Protein AF-A0A2D7REJ3-F1 (afdb_monomer_lite)

Foldseek 3Di:
DDKDKAKEFAAPPDDLVVRQVLLVVVQVVCCVVPVAGDDRVVSHVVNCVVVVHDSVRRDDMHMDMDDDDPSRHVVHVVVVVVVVVVPLPQADDDPVRVVVLVPFDWDFDDAAAPQVRHGGDTFGAFPVGDTHHSVRVVRVCSRPQADPPPRHGGDD

pLDDT: mean 90.83, std 9.68, range [50.25, 98.62]

Sequence (156 aa):
MIRVRMKGRFPSDMQAGHMKACLRNIVHLFLGENHYLPSENAIQSEICRVLGVQRRDCVMIMYMFMWISVDEEIRTVMNRSMSENNNIKKKKLTKKQKDGFKSLKVKKCKGPCTICLGENFKGVKLPCGHEFHKSCIKKSFSYNKKCPNCRKEIKL

Radius of gyration: 22.98 Å; chains: 1; bounding box: 41×44×56 Å

Structure (mmCIF, N/CA/C/O backbone):
data_AF-A0A2D7REJ3-F1
#
_entry.id   AF-A0A2D7REJ3-F1
#
loop_
_atom_site.group_PDB
_atom_site.id
_atom_site.type_symbol
_atom_site.label_atom_id
_atom_site.label_alt_id
_atom_site.label_comp_id
_atom_site.label_asym_id
_atom_site.label_entity_id
_atom_site.label_seq_id
_atom_site.pdbx_PDB_ins_code
_atom_site.Cartn_x
_atom_site.Cartn_y
_atom_site.Cartn_z
_atom_site.occupancy
_atom_site.B_iso_or_equiv
_atom_site.auth_seq_id
_atom_site.auth_comp_id
_atom_site.auth_asym_id
_atom_site.auth_atom_id
_atom_site.pdbx_PDB_model_num
ATOM 1 N N . MET A 1 1 ? -8.954 22.281 0.748 1.00 91.00 1 MET A N 1
ATOM 2 C CA . MET A 1 1 ? -9.082 21.134 1.675 1.00 91.00 1 MET A CA 1
ATOM 3 C C . MET A 1 1 ? -9.639 19.947 0.901 1.00 91.00 1 MET A C 1
ATOM 5 O O . MET A 1 1 ? -10.552 20.145 0.112 1.00 91.00 1 MET A O 1
ATOM 9 N N . ILE A 1 2 ? -9.093 18.748 1.092 1.00 95.06 2 ILE A N 1
ATOM 10 C CA . ILE A 1 2 ? -9.492 17.491 0.442 1.00 95.06 2 ILE A CA 1
ATOM 11 C C . ILE A 1 2 ? -10.026 16.546 1.519 1.00 95.06 2 ILE A C 1
ATOM 13 O O . ILE A 1 2 ? -9.429 16.431 2.589 1.00 95.06 2 ILE A O 1
ATOM 17 N N . ARG A 1 3 ? -11.153 15.876 1.255 1.00 97.44 3 ARG A N 1
ATOM 18 C CA . ARG A 1 3 ? -11.723 14.882 2.171 1.00 97.44 3 ARG A CA 1
ATOM 19 C C . ARG A 1 3 ? -11.157 13.503 1.857 1.00 97.44 3 ARG A C 1
ATOM 21 O O . ARG A 1 3 ? -11.408 12.957 0.787 1.00 97.44 3 ARG A O 1
ATOM 28 N N . VAL A 1 4 ? -10.459 12.919 2.819 1.00 96.50 4 VAL A N 1
ATOM 29 C CA . VAL A 1 4 ? -9.828 11.599 2.698 1.00 96.50 4 VAL A CA 1
ATOM 30 C C . VAL A 1 4 ? -10.509 10.582 3.607 1.00 96.50 4 VAL A C 1
ATOM 32 O O . VAL A 1 4 ? -11.064 10.935 4.650 1.00 96.50 4 VAL A O 1
ATOM 35 N N . ARG A 1 5 ? -10.474 9.304 3.211 1.00 97.31 5 ARG A N 1
ATOM 36 C CA . ARG A 1 5 ? -10.961 8.177 4.017 1.00 97.31 5 ARG A CA 1
ATOM 37 C C . ARG A 1 5 ? -9.784 7.381 4.561 1.00 97.31 5 ARG A C 1
ATOM 39 O O . ARG A 1 5 ? -8.993 6.846 3.792 1.00 97.31 5 ARG A O 1
ATOM 46 N N . MET A 1 6 ? -9.749 7.228 5.875 1.00 97.06 6 MET A N 1
ATOM 47 C CA . MET A 1 6 ? -8.780 6.420 6.604 1.00 97.06 6 MET A CA 1
ATOM 48 C C . MET A 1 6 ? -9.462 5.184 7.182 1.00 97.06 6 MET A C 1
ATOM 50 O O . MET A 1 6 ? -10.671 5.196 7.437 1.00 97.06 6 MET A O 1
ATOM 54 N N . LYS A 1 7 ? -8.692 4.115 7.398 1.00 97.69 7 LYS A 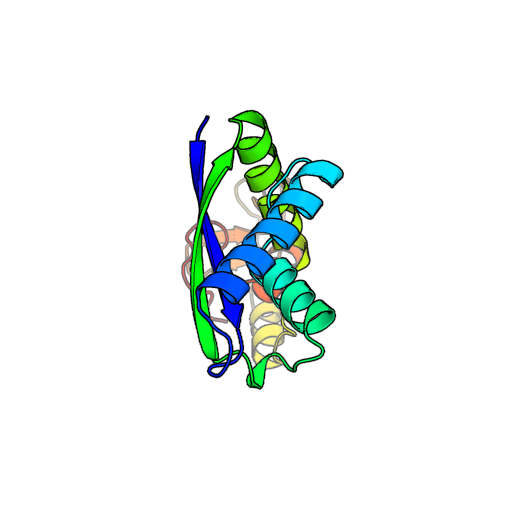N 1
ATOM 55 C CA . LYS A 1 7 ? -9.188 2.906 8.054 1.00 97.69 7 LYS A CA 1
ATOM 56 C C . LYS A 1 7 ? -8.159 2.302 9.001 1.00 97.69 7 LYS A C 1
ATOM 58 O O . LYS A 1 7 ? -6.961 2.394 8.751 1.00 97.69 7 LYS A O 1
ATOM 63 N N . GLY A 1 8 ? -8.654 1.642 10.040 1.00 98.12 8 GLY A N 1
ATOM 64 C CA . GLY A 1 8 ? -7.875 0.828 10.971 1.00 98.12 8 GLY A CA 1
ATOM 65 C C . GLY A 1 8 ? -8.684 -0.388 11.407 1.00 98.12 8 GLY A C 1
ATOM 66 O O . GLY A 1 8 ? -9.915 -0.359 11.332 1.00 98.12 8 GLY A O 1
ATOM 67 N N . ARG A 1 9 ? -8.011 -1.464 11.822 1.00 98.50 9 ARG A N 1
ATOM 68 C CA . ARG A 1 9 ? -8.664 -2.642 12.400 1.00 98.50 9 ARG A CA 1
ATOM 69 C C . ARG A 1 9 ? -8.469 -2.703 13.905 1.00 98.50 9 ARG A C 1
ATOM 71 O O . ARG A 1 9 ? -7.373 -2.428 14.390 1.00 98.50 9 ARG A O 1
ATOM 78 N N . PHE A 1 10 ? -9.509 -3.133 14.601 1.00 98.62 10 PHE A N 1
ATOM 79 C CA . PHE A 1 10 ? -9.618 -3.134 16.053 1.00 98.62 10 PHE A CA 1
ATOM 80 C C . PHE A 1 10 ? -10.185 -4.468 16.565 1.00 98.62 10 PHE A C 1
ATOM 82 O O . PHE A 1 10 ? -10.823 -5.192 15.789 1.00 98.62 10 PHE A O 1
ATOM 89 N N . PRO A 1 11 ? -9.955 -4.804 17.845 1.00 98.31 11 PRO A N 1
ATOM 90 C CA . PRO A 1 11 ? -10.637 -5.907 18.519 1.00 98.31 11 PRO A CA 1
ATOM 91 C C . PRO A 1 11 ? -12.166 -5.773 18.462 1.00 98.31 11 PRO A C 1
ATOM 93 O O . PRO A 1 11 ? -12.700 -4.661 18.425 1.00 98.31 11 PRO A O 1
ATOM 96 N N . SER A 1 12 ? -12.879 -6.900 18.418 1.00 96.88 12 SER A N 1
ATOM 97 C CA . SER A 1 12 ? -14.344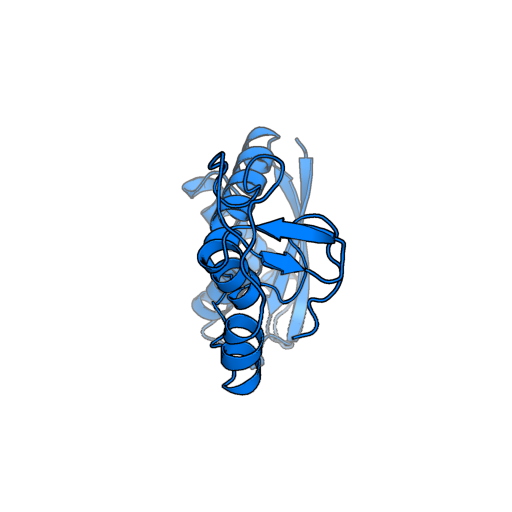 -6.925 18.269 1.00 96.88 12 SER A CA 1
ATOM 98 C C . SER A 1 12 ? -15.119 -6.478 19.505 1.00 96.88 12 SER A C 1
ATOM 100 O O . SER A 1 12 ? -16.269 -6.071 19.390 1.00 96.88 12 SER A O 1
ATOM 102 N N . ASP A 1 13 ? -14.490 -6.550 20.669 1.00 96.06 13 ASP A N 1
ATOM 103 C CA . ASP A 1 13 ? -15.001 -6.125 21.971 1.00 96.06 13 ASP A CA 1
ATOM 104 C C . ASP A 1 13 ? -14.836 -4.614 22.223 1.00 96.06 13 ASP A C 1
ATOM 106 O O . ASP A 1 13 ? -15.423 -4.062 23.154 1.00 96.06 13 ASP A O 1
ATOM 110 N N . MET A 1 14 ? -14.084 -3.904 21.375 1.00 97.12 14 MET A N 1
ATOM 111 C CA . MET A 1 14 ? -13.892 -2.461 21.500 1.00 97.12 14 MET A CA 1
ATOM 112 C C . MET A 1 14 ? -15.126 -1.688 21.010 1.00 97.12 14 MET A C 1
ATOM 114 O O . MET A 1 14 ? -15.685 -1.971 19.956 1.00 97.12 14 MET A O 1
ATOM 118 N N . GLN A 1 15 ? -15.540 -0.640 21.725 1.00 97.62 15 GLN A N 1
ATOM 119 C CA . GLN A 1 15 ? -16.647 0.210 21.268 1.00 97.62 15 GLN A CA 1
ATOM 120 C C . GLN A 1 15 ? -16.245 1.091 20.075 1.00 97.62 15 GLN A C 1
ATOM 122 O O . GLN A 1 15 ? -15.148 1.654 20.035 1.00 97.62 15 GLN A O 1
ATOM 127 N N . ALA A 1 16 ? -17.174 1.305 19.137 1.00 97.12 16 ALA A N 1
ATOM 128 C CA . ALA A 1 16 ? -16.941 2.093 17.921 1.00 97.12 16 ALA A CA 1
ATOM 129 C C . ALA A 1 16 ? -16.454 3.531 18.199 1.00 97.12 16 ALA A C 1
ATOM 131 O O . ALA A 1 16 ? -15.614 4.052 17.461 1.00 97.12 16 ALA A O 1
ATOM 132 N N . GLY A 1 17 ? -16.936 4.163 19.276 1.00 97.62 17 GLY A N 1
ATOM 133 C CA . GLY A 1 17 ? -16.473 5.484 19.712 1.00 97.62 17 GLY A CA 1
ATOM 134 C C . GLY A 1 17 ? -14.981 5.495 20.058 1.00 97.62 17 GLY A C 1
ATOM 135 O O . GLY A 1 17 ? -14.239 6.339 19.553 1.00 97.62 17 GLY A O 1
ATOM 136 N N . HIS A 1 18 ? -14.526 4.504 20.831 1.00 98.00 18 HIS A N 1
ATOM 137 C CA . HIS A 1 18 ? -13.117 4.340 21.191 1.00 98.00 18 HIS A CA 1
ATOM 138 C C . HIS A 1 18 ? -12.251 3.994 19.977 1.00 98.00 18 HIS A C 1
ATOM 140 O O . HIS A 1 18 ? -11.178 4.575 19.818 1.00 98.00 18 HIS A O 1
ATOM 146 N N . MET A 1 19 ? -12.723 3.124 19.074 1.00 98.31 19 MET A N 1
ATOM 147 C CA . MET A 1 19 ? -12.007 2.830 17.823 1.00 98.31 19 MET A CA 1
ATOM 148 C C . MET A 1 19 ? -11.791 4.104 16.995 1.00 98.31 19 MET A C 1
ATOM 150 O O . MET A 1 19 ? -10.688 4.379 16.522 1.00 98.31 19 MET A O 1
ATOM 154 N N . LYS A 1 20 ? -12.849 4.913 16.831 1.00 98.06 20 LYS A N 1
ATOM 155 C CA . LYS A 1 20 ? -12.794 6.163 16.065 1.00 98.06 20 LYS A CA 1
ATOM 156 C C . LYS A 1 20 ? -11.867 7.184 16.721 1.00 98.06 20 LYS A C 1
ATOM 158 O O . LYS A 1 20 ? -11.138 7.864 16.004 1.00 98.06 20 LYS A O 1
ATOM 163 N N . ALA A 1 21 ? -11.894 7.305 18.048 1.00 98.19 21 ALA A N 1
ATOM 164 C CA . ALA A 1 21 ? -11.004 8.194 18.793 1.00 98.19 21 ALA A CA 1
ATOM 165 C C . ALA A 1 21 ? -9.535 7.762 18.666 1.00 98.19 21 ALA A C 1
ATOM 167 O O . ALA A 1 21 ? -8.688 8.584 18.332 1.00 98.19 21 ALA A O 1
ATOM 168 N N . CYS A 1 22 ? -9.248 6.468 18.830 1.00 98.25 22 CYS A N 1
ATOM 169 C CA . CYS A 1 22 ? -7.907 5.909 18.663 1.00 98.25 22 CYS A CA 1
ATOM 170 C C . CYS A 1 22 ? -7.369 6.150 17.243 1.00 98.25 22 CYS A C 1
ATOM 172 O O . CYS A 1 22 ? -6.296 6.733 17.079 1.00 98.25 22 CYS A O 1
ATOM 174 N N . LEU A 1 23 ? -8.152 5.800 16.213 1.00 98.44 23 LEU A N 1
ATOM 175 C CA . LEU A 1 23 ? -7.783 6.028 14.813 1.00 98.44 23 LEU A CA 1
ATOM 176 C C . LEU A 1 23 ? -7.536 7.515 14.526 1.00 98.44 23 LEU A C 1
ATOM 178 O O . LEU A 1 23 ? -6.573 7.857 13.842 1.00 98.44 23 LEU A O 1
ATOM 182 N N . ARG A 1 24 ? -8.388 8.399 15.058 1.00 98.12 24 ARG A N 1
ATOM 183 C CA . ARG A 1 24 ? -8.232 9.851 14.925 1.00 98.12 24 ARG A CA 1
ATOM 184 C C . ARG A 1 24 ? -6.922 10.325 15.536 1.00 98.12 24 ARG A C 1
ATOM 186 O O . ARG A 1 24 ? -6.154 10.977 14.840 1.00 98.12 24 ARG A O 1
ATOM 193 N N . ASN A 1 25 ? -6.662 9.981 16.792 1.00 98.06 25 ASN A N 1
ATOM 194 C CA . ASN A 1 25 ? -5.480 10.450 17.510 1.00 98.06 25 ASN A CA 1
ATOM 195 C C . ASN A 1 25 ? -4.193 9.996 16.818 1.00 98.06 25 ASN A C 1
ATOM 197 O O . ASN A 1 25 ? -3.323 10.823 16.569 1.00 98.06 25 ASN A O 1
ATOM 201 N N . ILE A 1 26 ? -4.115 8.724 16.412 1.00 98.31 26 ILE A N 1
ATOM 202 C CA . ILE A 1 26 ? -2.959 8.190 15.677 1.00 98.31 26 ILE A CA 1
ATOM 203 C C . ILE A 1 26 ? -2.717 8.973 14.384 1.00 98.31 26 ILE A C 1
ATOM 205 O O . ILE A 1 26 ? -1.597 9.403 14.118 1.00 98.31 26 ILE A O 1
ATOM 209 N N . VAL A 1 27 ? -3.759 9.171 13.570 1.00 97.94 27 VAL A N 1
ATOM 210 C CA . VAL A 1 27 ? -3.597 9.837 12.272 1.00 97.94 27 VAL A CA 1
ATOM 211 C C . VAL A 1 27 ? -3.265 11.320 12.440 1.00 97.94 27 VAL A C 1
ATOM 213 O O . VAL A 1 27 ? -2.407 11.816 11.718 1.00 97.94 27 VAL A O 1
ATOM 216 N N . HIS A 1 28 ? -3.901 12.024 13.381 1.00 97.62 28 HIS A N 1
ATOM 217 C CA . HIS A 1 28 ? -3.639 13.448 13.607 1.00 97.62 28 HIS A CA 1
ATOM 218 C C . HIS A 1 28 ? -2.249 13.714 14.191 1.00 97.62 28 HIS A C 1
ATOM 220 O O . HIS A 1 28 ? -1.598 14.649 13.735 1.00 97.62 28 HIS A O 1
ATOM 226 N N . LEU A 1 29 ? -1.780 12.895 15.140 1.00 97.69 29 LEU A N 1
ATOM 227 C CA . LEU A 1 29 ? -0.415 13.001 15.671 1.00 97.69 29 LEU A CA 1
ATOM 228 C C . LEU A 1 29 ? 0.610 12.796 14.554 1.00 97.69 29 LEU A C 1
ATOM 230 O O . LEU A 1 29 ? 1.452 13.657 14.317 1.00 97.69 29 LEU A O 1
ATOM 234 N N . PHE A 1 30 ? 0.463 11.710 13.788 1.00 97.56 30 PHE A N 1
ATOM 235 C CA . PHE A 1 30 ? 1.364 11.419 12.677 1.00 97.56 30 PHE A CA 1
ATOM 236 C C . PHE A 1 30 ? 1.366 12.539 11.632 1.00 97.56 30 PHE A C 1
ATOM 238 O O . PHE A 1 30 ? 2.432 12.956 11.183 1.00 97.56 30 PHE A O 1
ATOM 245 N N . LEU A 1 31 ? 0.182 13.021 11.237 1.00 96.88 31 LEU A N 1
ATOM 246 C CA . LEU A 1 31 ? 0.045 14.088 10.248 1.00 96.88 31 LEU A CA 1
ATOM 247 C C . LEU A 1 31 ? 0.678 15.397 10.740 1.00 96.88 31 LEU A C 1
ATOM 249 O O . LEU A 1 31 ? 1.319 16.078 9.946 1.00 96.88 31 LEU A O 1
ATOM 253 N N . GLY A 1 32 ? 0.536 15.724 12.027 1.00 96.38 32 GLY A N 1
ATOM 254 C CA . GLY A 1 32 ? 1.146 16.910 12.629 1.00 96.38 32 GLY A CA 1
ATOM 255 C C . GLY A 1 32 ? 2.674 16.865 12.627 1.00 96.38 32 GLY A C 1
ATOM 256 O O . GLY A 1 32 ? 3.307 17.869 12.329 1.00 96.38 32 GLY A O 1
ATOM 257 N N . GLU A 1 33 ? 3.263 15.701 12.901 1.00 96.56 33 GLU A N 1
ATOM 258 C CA . GLU A 1 33 ? 4.721 15.523 12.930 1.00 96.56 33 GLU A CA 1
ATOM 259 C C . GLU A 1 33 ? 5.340 15.392 11.532 1.00 96.56 33 GLU A C 1
ATOM 261 O O . GLU A 1 33 ? 6.419 15.913 11.263 1.00 96.56 33 GLU A O 1
ATOM 266 N N . ASN A 1 34 ? 4.675 14.657 10.638 1.00 95.88 34 ASN A N 1
ATOM 267 C CA . ASN A 1 34 ? 5.257 14.221 9.368 1.00 95.88 34 ASN A CA 1
ATOM 268 C C . ASN A 1 34 ? 4.712 14.979 8.167 1.00 95.88 34 ASN A C 1
ATOM 270 O O . ASN A 1 34 ? 5.271 14.866 7.077 1.00 95.88 34 ASN A O 1
ATOM 274 N N . HIS A 1 35 ? 3.616 15.725 8.331 1.00 96.25 35 HIS A N 1
ATOM 275 C CA . HIS A 1 35 ? 3.033 16.537 7.271 1.00 96.25 35 HIS A CA 1
ATOM 276 C C . HIS A 1 35 ? 2.516 15.724 6.058 1.00 96.25 35 HIS A C 1
ATOM 278 O O . HIS A 1 35 ? 2.245 16.273 4.989 1.00 96.25 35 HIS A O 1
ATOM 284 N N . TYR A 1 36 ? 2.327 14.412 6.216 1.00 96.44 36 TYR A N 1
ATOM 285 C CA . TYR A 1 36 ? 1.662 13.526 5.259 1.00 96.44 36 TYR A CA 1
ATOM 286 C C . TYR A 1 36 ? 0.904 12.409 5.990 1.00 96.44 36 TYR A C 1
ATOM 288 O O . TYR A 1 36 ? 1.153 12.136 7.163 1.00 96.44 36 TYR A O 1
ATOM 296 N N . LEU A 1 37 ? -0.026 11.736 5.308 1.00 96.75 37 LEU A N 1
ATOM 297 C CA . LEU A 1 37 ? -0.825 10.671 5.913 1.00 96.75 37 LEU A CA 1
ATOM 298 C C . LEU A 1 37 ? -0.052 9.348 6.026 1.00 96.75 37 LEU A C 1
ATOM 300 O O . LEU A 1 37 ? 0.570 8.903 5.052 1.00 96.75 37 LEU A O 1
ATOM 304 N N . PRO A 1 38 ? -0.182 8.634 7.156 1.00 96.12 38 PRO A N 1
ATOM 305 C CA . PRO A 1 38 ? 0.435 7.326 7.321 1.00 96.12 38 PRO A CA 1
ATOM 306 C C . PRO A 1 38 ? -0.204 6.278 6.394 1.00 96.12 38 PRO A C 1
ATOM 308 O O . PRO A 1 38 ? -1.365 6.378 5.983 1.00 96.12 38 PRO A O 1
ATOM 311 N N . SER A 1 39 ? 0.553 5.225 6.071 1.00 94.56 39 SER A N 1
ATOM 312 C CA . SER A 1 39 ? 0.008 4.058 5.361 1.00 94.56 39 SER A CA 1
ATOM 313 C C . SER A 1 39 ? -0.942 3.254 6.259 1.00 94.56 39 SER A C 1
ATOM 315 O O . SER A 1 39 ? -0.804 3.263 7.481 1.00 94.56 39 SER A O 1
ATOM 317 N N . GLU A 1 40 ? -1.857 2.476 5.671 1.00 94.62 40 GLU A N 1
ATOM 318 C CA . GLU A 1 40 ? -2.743 1.589 6.449 1.00 94.62 40 GLU A CA 1
ATOM 319 C C . GLU A 1 40 ? -1.958 0.588 7.313 1.00 94.62 40 GLU A C 1
ATOM 321 O O . GLU A 1 40 ? -2.391 0.224 8.403 1.00 94.62 40 GLU A O 1
ATOM 326 N N . ASN A 1 41 ? -0.778 0.161 6.848 1.00 94.50 41 ASN A N 1
ATOM 327 C CA . ASN A 1 41 ? 0.103 -0.708 7.621 1.00 94.50 41 ASN A CA 1
ATOM 328 C C . ASN A 1 41 ? 0.704 0.010 8.830 1.00 94.50 41 ASN A C 1
ATOM 330 O O . ASN A 1 41 ? 0.746 -0.590 9.898 1.00 94.50 41 ASN A O 1
ATOM 334 N N . ALA A 1 42 ? 1.140 1.262 8.669 1.00 95.75 42 ALA A N 1
ATOM 335 C CA . ALA A 1 42 ? 1.658 2.069 9.771 1.00 95.75 42 ALA A CA 1
ATOM 336 C C . ALA A 1 42 ? 0.565 2.339 10.815 1.00 95.75 42 ALA A C 1
ATOM 338 O O . ALA A 1 42 ? 0.790 2.108 11.998 1.00 95.75 42 ALA A O 1
ATOM 339 N N . ILE A 1 43 ? -0.645 2.698 10.366 1.00 97.88 43 ILE A N 1
ATOM 340 C CA . ILE A 1 43 ? -1.817 2.850 11.241 1.00 97.88 43 ILE A CA 1
ATOM 341 C C . ILE A 1 43 ? -2.082 1.562 12.015 1.00 97.88 43 ILE A C 1
ATOM 343 O O . ILE A 1 43 ? -2.238 1.600 13.229 1.00 97.88 43 ILE A O 1
ATOM 347 N N . GLN A 1 44 ? -2.122 0.413 11.333 1.00 98.25 44 GLN A N 1
ATOM 348 C CA . GLN A 1 44 ? -2.426 -0.847 12.003 1.00 98.25 44 GLN A CA 1
ATOM 349 C C . GLN A 1 44 ? -1.355 -1.244 13.019 1.00 98.25 44 GLN A C 1
ATOM 351 O O . GLN A 1 44 ? -1.702 -1.734 14.091 1.00 98.25 44 GLN A O 1
ATOM 356 N N . SER A 1 45 ? -0.075 -1.057 12.689 1.00 97.94 45 SER A N 1
ATOM 357 C CA . SER A 1 45 ? 1.024 -1.314 13.623 1.00 97.94 45 SER A CA 1
ATOM 358 C C . SER A 1 45 ? 0.895 -0.449 14.873 1.00 97.94 45 SER A C 1
ATOM 360 O O . SER A 1 45 ? 1.065 -0.957 15.978 1.00 97.94 45 SER A O 1
ATOM 362 N N . GLU A 1 46 ? 0.532 0.821 14.701 1.00 98.38 46 GLU A N 1
ATOM 363 C CA . GLU A 1 46 ? 0.379 1.755 15.810 1.00 98.38 46 GLU A CA 1
ATOM 364 C C . GLU A 1 46 ? -0.846 1.445 16.676 1.00 98.38 46 GLU A C 1
ATOM 366 O O . GLU A 1 46 ? -0.742 1.449 17.898 1.00 98.38 46 GLU A O 1
ATOM 371 N N . ILE A 1 47 ? -1.977 1.059 16.073 1.00 98.38 47 ILE A N 1
ATOM 372 C CA . ILE A 1 47 ? -3.147 0.563 16.817 1.00 98.38 47 ILE A CA 1
ATOM 373 C C . ILE A 1 47 ? -2.758 -0.641 17.682 1.00 98.38 47 ILE A C 1
ATOM 375 O O . ILE A 1 47 ? -3.048 -0.662 18.876 1.00 98.38 47 ILE A O 1
ATOM 379 N N . CYS A 1 48 ? -2.085 -1.638 17.098 1.00 98.44 48 CYS A N 1
ATOM 380 C CA . CYS A 1 48 ? -1.658 -2.828 17.833 1.00 98.44 48 CYS A CA 1
ATOM 381 C C . CYS A 1 48 ? -0.707 -2.474 18.986 1.00 98.44 48 CYS A C 1
ATOM 383 O O . CYS A 1 48 ? -0.845 -3.015 20.079 1.00 98.44 48 CYS A O 1
ATOM 385 N N . ARG A 1 49 ? 0.228 -1.541 18.753 1.00 98.38 49 ARG A N 1
ATOM 386 C CA . ARG A 1 49 ? 1.182 -1.059 19.760 1.00 98.38 49 ARG A CA 1
ATOM 387 C C . ARG A 1 49 ? 0.477 -0.365 20.924 1.00 98.38 49 ARG A C 1
ATOM 389 O O . ARG A 1 49 ? 0.749 -0.695 22.070 1.00 98.38 49 ARG A O 1
ATOM 396 N N . VAL A 1 50 ? -0.422 0.574 20.628 1.00 97.25 50 VAL A N 1
ATOM 397 C CA . VAL A 1 50 ? -1.138 1.377 21.633 1.00 97.25 50 VAL A CA 1
ATOM 398 C C . VAL A 1 50 ? -2.094 0.521 22.461 1.00 97.25 50 VAL A C 1
ATOM 400 O O . VAL A 1 50 ? -2.212 0.732 23.662 1.00 97.25 50 VAL A O 1
ATOM 403 N N . LEU A 1 51 ? -2.765 -0.450 21.837 1.00 97.19 51 LEU A N 1
ATOM 404 C CA . LEU A 1 51 ? -3.725 -1.317 22.523 1.00 97.19 51 LEU A CA 1
ATOM 405 C C . LEU A 1 51 ? -3.083 -2.559 23.159 1.00 97.19 51 LEU A C 1
ATOM 407 O O . LEU A 1 51 ? -3.764 -3.282 23.878 1.00 97.19 51 LEU A O 1
ATOM 411 N N . GLY A 1 52 ? -1.806 -2.842 22.884 1.00 97.56 52 GLY A N 1
ATOM 412 C CA . GLY A 1 52 ? -1.139 -4.056 23.366 1.00 97.56 52 GLY A CA 1
ATOM 413 C C . GLY A 1 52 ? -1.726 -5.351 22.790 1.00 97.56 52 GLY A C 1
ATOM 414 O O . GLY A 1 52 ? -1.663 -6.395 23.433 1.00 97.56 52 GLY A O 1
ATOM 415 N N . VAL A 1 53 ? -2.306 -5.296 21.587 1.00 97.38 53 VAL A N 1
ATOM 416 C CA . VAL A 1 53 ? -2.996 -6.430 20.946 1.00 97.38 53 VAL A CA 1
ATOM 417 C C . VAL A 1 53 ? -2.232 -6.949 19.738 1.00 97.38 53 VAL A C 1
ATOM 419 O O . VAL A 1 53 ? -1.461 -6.226 19.098 1.00 97.38 53 VAL A O 1
ATOM 422 N N . GLN A 1 54 ? -2.469 -8.206 19.364 1.00 97.75 54 GLN A N 1
ATOM 423 C CA . GLN A 1 54 ? -1.879 -8.746 18.147 1.00 97.75 54 GLN A CA 1
ATOM 424 C C . GLN A 1 54 ? -2.734 -8.397 16.932 1.00 97.75 54 GLN A C 1
ATOM 426 O O . GLN A 1 54 ? -3.957 -8.308 16.980 1.00 97.75 54 GLN A O 1
ATOM 431 N N . ARG A 1 55 ? -2.084 -8.280 15.769 1.00 96.69 55 ARG A N 1
ATOM 432 C CA . ARG A 1 55 ? -2.767 -7.948 14.508 1.00 96.69 55 ARG A CA 1
ATOM 433 C C . ARG A 1 55 ? -3.840 -8.968 14.106 1.00 96.69 55 ARG A C 1
ATOM 435 O O . ARG A 1 55 ? -4.759 -8.606 13.378 1.00 96.69 55 ARG A O 1
ATOM 442 N N . ARG A 1 56 ? -3.711 -10.222 14.556 1.00 96.94 56 ARG A N 1
ATOM 443 C CA . ARG A 1 56 ? -4.690 -11.295 14.315 1.00 96.94 56 ARG A CA 1
ATOM 444 C C . ARG A 1 56 ? -5.996 -11.102 15.095 1.00 96.94 56 ARG A C 1
ATOM 446 O O . ARG A 1 56 ? -7.023 -11.573 14.629 1.00 96.94 56 ARG A O 1
ATOM 453 N N . ASP A 1 57 ? -5.953 -10.370 16.207 1.00 97.50 57 ASP A N 1
ATOM 454 C CA . ASP A 1 57 ? -7.114 -10.115 17.069 1.00 97.50 57 ASP A CA 1
ATOM 455 C C . ASP A 1 57 ? -7.924 -8.895 16.575 1.00 97.50 57 ASP A C 1
ATOM 457 O O . ASP A 1 57 ? -9.072 -8.680 16.953 1.00 97.50 57 ASP A O 1
ATOM 461 N N . CYS A 1 58 ? -7.350 -8.104 15.661 1.00 97.88 58 CYS A N 1
ATOM 462 C CA . CYS A 1 58 ? -7.968 -6.919 15.074 1.00 97.88 58 CYS A CA 1
ATOM 463 C C . CYS A 1 58 ? -8.860 -7.270 13.869 1.00 97.88 58 CYS A C 1
ATOM 465 O O . CYS A 1 58 ? -8.445 -7.144 12.709 1.00 97.88 58 CYS A O 1
ATOM 467 N N . VAL A 1 59 ? -10.089 -7.712 14.139 1.00 97.44 59 VAL A N 1
ATOM 468 C CA . VAL A 1 59 ? -11.040 -8.189 13.116 1.00 97.44 59 VAL A CA 1
ATOM 469 C C . VAL A 1 59 ? -12.063 -7.140 12.667 1.00 97.44 59 VAL A C 1
ATOM 471 O O . VAL A 1 59 ? -12.519 -7.191 11.525 1.00 97.44 59 VAL A O 1
ATOM 474 N N . MET A 1 60 ? -12.388 -6.156 13.509 1.00 97.81 60 MET A N 1
ATOM 475 C CA . MET A 1 60 ? -13.362 -5.109 13.183 1.00 97.81 60 MET A CA 1
ATOM 476 C C . MET A 1 60 ? -12.709 -3.965 12.421 1.00 97.81 60 MET A C 1
ATOM 478 O O . MET A 1 60 ? -11.662 -3.474 12.826 1.00 97.81 60 MET A O 1
ATOM 482 N N . ILE A 1 61 ? -13.325 -3.503 11.332 1.00 98.25 61 ILE A N 1
ATOM 483 C CA . ILE A 1 61 ? -12.807 -2.384 10.531 1.00 98.25 61 ILE A CA 1
ATOM 484 C C . ILE A 1 61 ? -13.532 -1.098 10.922 1.00 98.25 61 ILE A C 1
ATOM 486 O O . ILE A 1 61 ? -14.750 -1.004 10.801 1.00 98.25 61 ILE A O 1
ATOM 490 N N . MET A 1 62 ? -12.768 -0.079 11.308 1.00 98.06 62 MET A N 1
ATOM 491 C CA . MET A 1 62 ? -13.267 1.273 11.526 1.00 98.06 62 MET A CA 1
ATOM 492 C C . MET A 1 62 ? -12.823 2.180 10.383 1.00 98.06 62 MET A C 1
ATOM 494 O O . MET A 1 62 ? -11.645 2.202 10.019 1.00 98.06 62 MET A O 1
ATOM 498 N N . TYR A 1 63 ? -13.765 2.958 9.850 1.00 97.94 63 TYR A N 1
ATOM 499 C CA . TYR A 1 63 ? -13.503 3.996 8.861 1.00 97.94 63 TYR A CA 1
ATOM 500 C C . TYR A 1 63 ? -13.677 5.379 9.476 1.00 97.94 63 TYR A C 1
ATOM 502 O O . TYR A 1 63 ? -14.585 5.636 10.263 1.00 97.94 63 TYR A O 1
ATOM 510 N N . MET A 1 64 ? -12.826 6.300 9.052 1.00 96.75 64 MET A N 1
ATOM 511 C CA . MET A 1 64 ? -12.872 7.700 9.439 1.00 96.75 64 MET A CA 1
ATOM 512 C C . MET A 1 64 ? -12.699 8.562 8.199 1.00 96.75 64 MET A C 1
ATOM 514 O O . MET A 1 64 ? -11.931 8.223 7.304 1.00 96.75 64 MET A O 1
ATOM 518 N N . PHE A 1 65 ? -13.390 9.696 8.165 1.00 97.06 65 PHE A N 1
ATOM 519 C CA . PHE A 1 65 ? -13.139 10.740 7.183 1.00 97.06 65 PHE A CA 1
ATOM 520 C C . PHE A 1 65 ? -12.546 11.949 7.887 1.00 97.06 65 PHE A C 1
ATOM 522 O O . PHE A 1 65 ? -13.002 12.305 8.973 1.00 97.06 65 PHE A O 1
ATOM 529 N N . MET A 1 66 ? -11.569 12.583 7.255 1.00 95.94 66 MET A N 1
ATOM 530 C CA . MET A 1 66 ? -10.995 13.841 7.719 1.00 95.94 66 MET A CA 1
ATOM 531 C C . MET A 1 66 ? -10.672 14.738 6.530 1.00 95.94 66 MET A C 1
ATOM 533 O O . MET A 1 66 ? -10.617 14.272 5.389 1.00 95.94 66 MET A O 1
ATOM 537 N N . TRP A 1 67 ? -10.497 16.023 6.808 1.00 97.31 67 TRP A N 1
ATOM 538 C CA . TRP A 1 67 ? -10.063 16.998 5.822 1.00 97.31 67 TRP A CA 1
ATOM 539 C C . TRP A 1 67 ? -8.577 17.271 5.998 1.00 97.31 67 TRP A C 1
ATOM 541 O O . TRP A 1 67 ? -8.127 17.478 7.121 1.00 97.31 67 TRP A O 1
ATOM 551 N N . ILE A 1 68 ? -7.851 17.292 4.888 1.00 96.94 68 ILE A N 1
ATOM 552 C CA . ILE A 1 68 ? -6.439 17.667 4.833 1.00 96.94 68 ILE A CA 1
ATOM 553 C C . ILE A 1 68 ? -6.236 18.787 3.816 1.00 96.94 68 ILE A C 1
ATOM 555 O O . ILE A 1 68 ? -7.085 19.036 2.951 1.00 96.94 68 ILE A O 1
ATOM 559 N N . SER A 1 69 ? -5.117 19.486 3.908 1.00 97.75 69 SER A N 1
ATOM 560 C CA . SER A 1 69 ? -4.697 20.442 2.891 1.00 97.75 69 SER A CA 1
ATOM 561 C C . SER A 1 69 ? -4.316 19.732 1.584 1.00 97.75 69 SER A C 1
ATOM 563 O O . SER A 1 69 ? -4.029 18.536 1.550 1.00 97.75 69 SER A O 1
ATOM 565 N N . VAL A 1 70 ? -4.324 20.482 0.479 1.00 96.31 70 VAL A N 1
ATOM 566 C CA . VAL A 1 70 ? -3.865 19.960 -0.820 1.00 96.31 70 VAL A CA 1
ATOM 567 C C . VAL A 1 70 ? -2.379 19.596 -0.754 1.00 96.31 70 VAL A C 1
ATOM 569 O O . VAL A 1 70 ? -1.973 18.584 -1.314 1.00 96.31 70 VAL A O 1
ATOM 572 N N . ASP A 1 71 ? -1.587 20.381 -0.023 1.00 96.88 71 ASP A N 1
ATOM 573 C CA . ASP A 1 71 ? -0.150 20.152 0.124 1.00 96.88 71 ASP A CA 1
ATOM 574 C C . ASP A 1 71 ? 0.153 18.853 0.892 1.00 96.88 71 ASP A C 1
ATOM 576 O O . ASP A 1 71 ? 0.969 18.048 0.452 1.00 96.88 71 ASP A O 1
ATOM 580 N N . GLU A 1 72 ? -0.576 18.569 1.978 1.00 97.19 72 GLU A N 1
ATOM 581 C CA . GLU A 1 72 ? -0.473 17.287 2.695 1.00 97.19 72 GLU A CA 1
ATOM 582 C C . GLU A 1 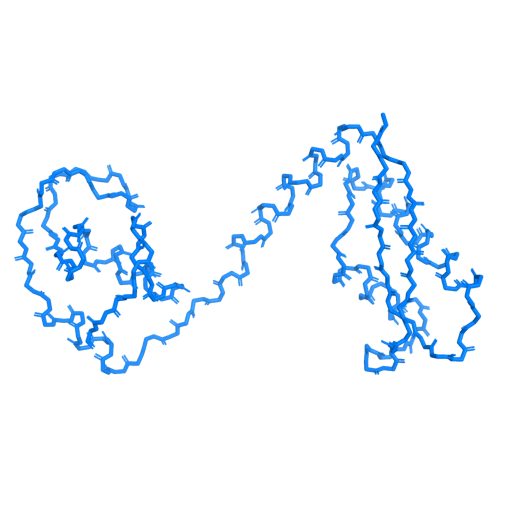72 ? -0.837 16.088 1.810 1.00 97.19 72 GLU A C 1
ATOM 584 O O . GLU A 1 72 ? -0.207 15.032 1.917 1.00 97.19 72 GLU A O 1
ATOM 589 N N . GLU A 1 73 ? -1.814 16.228 0.909 1.00 96.25 73 GLU A N 1
ATOM 590 C CA . GLU A 1 73 ? -2.155 15.164 -0.043 1.00 96.25 73 GLU A CA 1
ATOM 591 C C . GLU A 1 73 ? -1.023 14.947 -1.052 1.00 96.25 73 GLU A C 1
ATOM 593 O O . GLU A 1 73 ? -0.614 13.808 -1.287 1.00 96.25 73 GLU A O 1
ATOM 598 N N . ILE A 1 74 ? -0.444 16.026 -1.589 1.00 95.81 74 ILE A N 1
ATOM 599 C CA . ILE A 1 74 ? 0.711 15.945 -2.492 1.00 95.81 74 ILE A CA 1
ATOM 600 C C . ILE A 1 74 ? 1.876 15.234 -1.792 1.00 95.81 74 ILE A C 1
ATOM 602 O O . ILE A 1 74 ? 2.416 14.265 -2.335 1.00 95.81 74 ILE A O 1
ATOM 606 N N . ARG A 1 75 ? 2.225 15.633 -0.561 1.00 96.31 75 ARG A N 1
ATOM 607 C CA . ARG A 1 75 ? 3.280 14.970 0.228 1.00 96.31 75 ARG A CA 1
ATOM 608 C C . ARG A 1 75 ? 2.963 13.493 0.483 1.00 96.31 75 ARG A C 1
ATOM 610 O O . ARG A 1 75 ? 3.850 12.646 0.378 1.00 96.31 75 ARG A O 1
ATOM 617 N N . THR A 1 76 ? 1.700 13.160 0.746 1.00 95.06 76 THR A N 1
ATOM 618 C CA . THR A 1 76 ? 1.237 11.775 0.937 1.00 95.06 76 THR A CA 1
ATOM 619 C C . THR A 1 76 ? 1.464 10.920 -0.306 1.00 95.06 76 THR A C 1
ATOM 621 O O . THR A 1 76 ? 2.013 9.819 -0.208 1.00 95.06 76 THR A O 1
ATOM 624 N N . VAL A 1 77 ? 1.070 11.411 -1.482 1.00 93.44 77 VAL A N 1
ATOM 625 C CA . VAL A 1 77 ? 1.245 10.697 -2.756 1.00 93.44 77 VAL A CA 1
ATOM 626 C C . VAL A 1 77 ? 2.728 10.524 -3.092 1.00 93.44 77 VAL A C 1
ATOM 628 O O . VAL A 1 77 ? 3.153 9.427 -3.476 1.00 93.44 77 VAL A O 1
ATOM 631 N N . MET A 1 78 ? 3.532 11.570 -2.888 1.00 91.75 78 MET A N 1
ATOM 632 C CA . MET A 1 78 ? 4.979 11.523 -3.109 1.00 91.75 78 MET A CA 1
ATOM 633 C C . MET A 1 78 ? 5.650 10.479 -2.211 1.00 91.75 78 MET A C 1
ATOM 635 O O . MET A 1 78 ? 6.392 9.623 -2.698 1.00 91.75 78 MET A O 1
ATOM 639 N N . ASN A 1 79 ? 5.338 10.482 -0.912 1.00 90.00 79 ASN A N 1
ATOM 640 C CA . ASN A 1 79 ? 5.928 9.535 0.029 1.00 90.00 79 ASN A CA 1
ATOM 641 C C . ASN A 1 79 ? 5.528 8.079 -0.274 1.00 90.00 79 ASN A C 1
ATOM 643 O O . ASN A 1 79 ? 6.370 7.176 -0.248 1.00 90.00 79 ASN A O 1
ATOM 647 N N . ARG A 1 80 ? 4.262 7.832 -0.645 1.00 87.00 80 ARG A N 1
ATOM 648 C CA . ARG A 1 80 ? 3.809 6.494 -1.068 1.00 87.00 80 ARG A CA 1
ATOM 649 C C . ARG A 1 80 ? 4.606 5.985 -2.268 1.00 87.00 80 ARG A C 1
ATOM 651 O O . ARG A 1 80 ? 5.108 4.861 -2.217 1.00 87.00 80 ARG A O 1
ATOM 658 N N . SER A 1 81 ? 4.806 6.834 -3.274 1.00 83.56 81 SER A N 1
ATOM 659 C CA . SER A 1 81 ? 5.558 6.498 -4.490 1.00 83.56 81 SER A CA 1
ATOM 660 C C . SER A 1 81 ? 7.013 6.106 -4.195 1.00 83.56 81 SER A C 1
ATOM 662 O O . SER A 1 81 ? 7.541 5.167 -4.791 1.00 83.56 81 SER A O 1
ATOM 664 N N . MET A 1 82 ? 7.656 6.763 -3.224 1.00 78.50 82 MET A N 1
ATOM 665 C CA . MET A 1 82 ? 9.023 6.423 -2.805 1.00 78.50 82 MET A CA 1
ATOM 666 C C . MET A 1 82 ? 9.088 5.102 -2.022 1.00 78.50 82 MET A C 1
ATOM 668 O O . MET A 1 82 ? 10.013 4.310 -2.208 1.00 78.50 82 MET A O 1
ATOM 672 N N . SER A 1 83 ? 8.091 4.820 -1.179 1.00 64.69 83 SER A N 1
ATOM 673 C CA . SER A 1 83 ? 8.046 3.595 -0.367 1.00 64.69 83 SER A CA 1
ATOM 674 C C . SER A 1 83 ? 7.823 2.312 -1.186 1.00 64.69 83 SER A C 1
ATOM 676 O O . SER A 1 83 ? 8.345 1.249 -0.836 1.00 64.69 83 SER A O 1
ATOM 678 N N . GLU A 1 84 ? 7.097 2.394 -2.306 1.00 57.69 84 GLU A N 1
ATOM 679 C CA . GLU A 1 84 ? 6.827 1.247 -3.183 1.00 57.69 84 GLU A CA 1
ATOM 680 C C . GLU A 1 84 ? 8.085 0.755 -3.909 1.00 57.69 84 GLU A C 1
ATOM 682 O O . GLU A 1 84 ? 8.266 -0.456 -4.070 1.00 57.69 84 GLU A O 1
ATOM 687 N N . ASN A 1 85 ? 9.014 1.657 -4.243 1.00 53.31 85 ASN A N 1
ATOM 688 C CA . ASN A 1 85 ? 10.299 1.291 -4.847 1.00 53.31 85 ASN A CA 1
ATOM 689 C C . ASN A 1 85 ? 11.157 0.397 -3.934 1.00 53.31 85 ASN A C 1
ATOM 691 O O . ASN A 1 85 ? 11.897 -0.456 -4.430 1.00 53.31 85 ASN A O 1
ATOM 695 N N . ASN A 1 86 ? 11.012 0.522 -2.611 1.00 51.19 86 ASN A N 1
ATOM 696 C CA . ASN A 1 86 ? 11.769 -0.267 -1.635 1.00 51.19 86 ASN A CA 1
ATOM 697 C C . ASN A 1 86 ? 11.150 -1.649 -1.343 1.00 51.19 86 ASN A C 1
ATOM 699 O O . ASN A 1 86 ? 11.842 -2.540 -0.850 1.00 51.19 86 ASN A O 1
ATOM 703 N N . ASN A 1 87 ? 9.869 -1.865 -1.669 1.00 50.25 87 ASN A N 1
ATOM 704 C CA . ASN A 1 87 ? 9.128 -3.083 -1.309 1.00 50.25 87 ASN A CA 1
ATOM 705 C C . ASN A 1 87 ? 9.019 -4.138 -2.424 1.00 50.25 87 ASN A C 1
ATOM 707 O O . ASN A 1 87 ? 8.481 -5.227 -2.189 1.00 50.25 87 ASN A O 1
ATOM 711 N N . ILE A 1 88 ? 9.558 -3.892 -3.625 1.00 58.22 88 ILE A N 1
ATOM 712 C CA . ILE A 1 88 ? 9.590 -4.924 -4.669 1.00 58.22 88 ILE A CA 1
ATOM 713 C C . ILE A 1 88 ? 10.680 -5.946 -4.326 1.00 58.22 88 ILE A C 1
ATOM 715 O O . ILE A 1 88 ? 11.833 -5.840 -4.745 1.00 58.22 88 ILE A O 1
ATOM 719 N N . LYS A 1 89 ? 10.321 -6.975 -3.548 1.00 59.53 89 LYS A N 1
ATOM 720 C CA . LYS A 1 89 ? 11.239 -8.075 -3.232 1.00 59.53 89 LYS A CA 1
ATOM 721 C C . LYS A 1 89 ? 11.690 -8.749 -4.525 1.00 59.53 89 LYS A C 1
ATOM 723 O O . LYS A 1 89 ? 10.905 -9.400 -5.217 1.00 59.53 89 LYS A O 1
ATOM 728 N N . LYS A 1 90 ? 12.981 -8.626 -4.824 1.00 65.56 90 LYS A N 1
ATOM 729 C CA . LYS A 1 90 ? 13.644 -9.329 -5.921 1.00 65.56 90 LYS A CA 1
ATOM 730 C C . LYS A 1 90 ? 13.449 -10.838 -5.744 1.00 65.56 90 LYS A C 1
ATOM 732 O O . LYS A 1 90 ? 14.028 -11.445 -4.844 1.00 65.56 90 LYS A O 1
ATOM 737 N N . LYS A 1 91 ? 12.644 -11.469 -6.597 1.00 78.06 91 LYS A N 1
ATOM 738 C CA . LYS A 1 91 ? 12.453 -12.923 -6.586 1.00 78.06 91 LYS A CA 1
ATOM 739 C C . LYS A 1 91 ? 13.706 -13.596 -7.143 1.00 78.06 91 LYS A C 1
ATOM 741 O O . LYS A 1 91 ? 14.209 -13.227 -8.209 1.00 78.06 91 LYS A O 1
ATOM 746 N N . LYS A 1 92 ? 14.217 -14.613 -6.439 1.00 81.81 92 LYS A N 1
ATOM 747 C CA . LYS A 1 92 ? 15.290 -15.469 -6.968 1.00 81.81 92 LYS A CA 1
ATOM 748 C C . LYS A 1 92 ? 14.778 -16.181 -8.228 1.00 81.81 92 LYS A C 1
ATOM 750 O O . LYS A 1 92 ? 13.695 -16.760 -8.220 1.00 81.81 92 LYS A O 1
ATOM 755 N N . LEU A 1 93 ? 15.556 -16.138 -9.310 1.00 80.12 93 LEU A N 1
ATOM 756 C CA . LEU A 1 93 ? 15.251 -16.897 -10.527 1.00 80.12 93 LEU A CA 1
ATOM 757 C C . LEU A 1 93 ? 15.479 -18.394 -10.283 1.00 80.12 93 LEU A C 1
ATOM 759 O O . LEU A 1 93 ? 16.519 -18.781 -9.742 1.00 80.12 93 LEU A O 1
ATOM 763 N N . THR A 1 94 ? 14.551 -19.221 -10.762 1.00 86.25 94 THR A N 1
ATOM 764 C CA . THR A 1 94 ? 14.704 -20.685 -10.830 1.00 86.25 94 THR A CA 1
ATOM 765 C C . THR A 1 94 ? 15.820 -21.083 -11.806 1.00 86.25 94 THR A C 1
ATOM 767 O O . THR A 1 94 ? 16.206 -20.294 -12.673 1.00 86.25 94 THR A O 1
ATOM 770 N N . LYS A 1 95 ? 16.335 -22.318 -11.696 1.00 85.62 95 LYS A N 1
ATOM 771 C CA . LYS A 1 95 ? 17.363 -22.858 -12.609 1.00 85.62 95 LYS A CA 1
ATOM 772 C C . LYS A 1 95 ? 16.907 -22.775 -14.074 1.00 85.62 95 LYS A C 1
ATOM 774 O O . LYS A 1 95 ? 17.584 -22.139 -14.875 1.00 85.62 95 LYS A O 1
ATOM 779 N N . LYS A 1 96 ? 15.680 -23.234 -14.361 1.00 85.75 96 LYS A N 1
ATOM 780 C CA . LYS A 1 96 ? 15.037 -23.141 -15.684 1.00 85.75 96 LYS A CA 1
ATOM 781 C C . LYS A 1 96 ? 15.023 -21.713 -16.240 1.00 85.75 96 LYS A C 1
ATOM 783 O O . LYS A 1 96 ? 15.420 -21.493 -17.374 1.00 85.75 96 LYS A O 1
ATOM 788 N N . GLN A 1 97 ? 14.652 -20.719 -15.429 1.00 87.62 97 GLN A N 1
ATOM 789 C CA . GLN A 1 97 ? 14.640 -19.314 -15.866 1.00 87.62 97 GLN A CA 1
ATOM 790 C C . GLN A 1 97 ? 16.047 -18.761 -16.130 1.00 87.62 97 GLN A C 1
ATOM 792 O O . GLN A 1 97 ? 16.237 -17.970 -17.052 1.00 87.62 97 GLN A O 1
ATOM 797 N N . LYS A 1 98 ? 17.046 -19.153 -15.327 1.00 84.94 98 LYS A N 1
ATOM 798 C CA . LYS A 1 98 ? 18.443 -18.760 -15.570 1.00 84.94 98 LYS A CA 1
ATOM 799 C C . LYS A 1 98 ? 18.948 -19.333 -16.892 1.00 84.94 98 LYS A C 1
ATOM 801 O O . LYS A 1 98 ? 19.607 -18.605 -17.633 1.00 84.94 98 LYS A O 1
ATOM 806 N N . ASP A 1 99 ? 18.629 -20.590 -17.177 1.00 86.81 99 ASP A N 1
ATOM 807 C CA . ASP A 1 99 ? 19.059 -21.272 -18.396 1.00 86.81 99 ASP A CA 1
ATOM 808 C C . ASP A 1 99 ? 18.301 -20.762 -19.631 1.00 86.81 99 ASP A C 1
ATOM 810 O O . ASP A 1 99 ? 18.929 -20.493 -20.655 1.00 86.81 99 ASP A O 1
ATOM 814 N N . GLY A 1 100 ? 17.009 -20.442 -19.498 1.00 85.38 100 GLY A N 1
ATOM 815 C CA . GLY A 1 100 ? 16.244 -19.738 -20.529 1.00 85.38 100 GLY A CA 1
ATOM 816 C C . GLY A 1 100 ? 16.907 -18.416 -20.929 1.00 85.38 100 GLY A C 1
ATOM 817 O O . GLY A 1 100 ? 17.188 -18.190 -22.104 1.00 85.38 100 GLY A O 1
ATOM 818 N N . PHE A 1 101 ? 17.325 -17.586 -19.963 1.00 84.94 101 PHE A N 1
ATOM 819 C CA . PHE A 1 101 ? 18.107 -16.382 -20.278 1.00 84.94 101 PHE A CA 1
ATOM 820 C C . PHE A 1 101 ? 19.465 -16.689 -20.921 1.00 84.94 101 PHE A C 1
ATOM 822 O O . PHE A 1 101 ? 19.903 -15.916 -21.771 1.00 84.94 101 PHE A O 1
ATOM 829 N N . LYS A 1 102 ? 20.162 -17.770 -20.540 1.00 84.19 102 LYS A N 1
ATOM 830 C CA . LYS A 1 102 ? 21.433 -18.151 -21.185 1.00 84.19 102 LYS A CA 1
ATOM 831 C C . LYS A 1 102 ? 21.226 -18.458 -22.666 1.00 84.19 102 LYS A C 1
ATOM 833 O O . LYS A 1 102 ? 22.009 -17.942 -23.457 1.00 84.19 102 LYS A O 1
ATOM 838 N N . SER A 1 103 ? 20.154 -19.176 -23.004 1.00 84.62 103 SER A N 1
ATOM 839 C CA . SER A 1 103 ? 19.821 -19.606 -24.369 1.00 84.62 103 SER A CA 1
ATOM 840 C C . SER A 1 103 ? 19.391 -18.479 -25.323 1.00 84.62 103 SER A C 1
ATOM 842 O O . SER A 1 103 ? 19.445 -18.650 -26.539 1.00 84.62 103 SER A O 1
ATOM 844 N N . LEU A 1 104 ? 19.005 -17.303 -24.805 1.00 84.75 104 LEU A N 1
ATOM 845 C CA . LEU A 1 104 ? 18.634 -16.164 -25.648 1.00 84.75 104 LEU A CA 1
ATOM 846 C C . LEU A 1 104 ? 19.820 -15.685 -26.496 1.00 84.75 104 LEU A C 1
ATOM 848 O O . LEU A 1 104 ? 20.860 -15.278 -25.960 1.00 84.75 104 LEU A O 1
ATOM 852 N N . LYS A 1 105 ? 19.608 -15.664 -27.818 1.00 85.06 105 LYS A N 1
ATOM 853 C CA . LYS A 1 105 ? 20.569 -15.165 -28.805 1.00 85.06 105 LYS A CA 1
ATOM 854 C C . LYS A 1 105 ? 20.804 -13.669 -28.603 1.00 85.06 105 LYS A C 1
ATOM 856 O O . LYS A 1 105 ? 19.863 -12.872 -28.614 1.00 85.06 105 LYS A O 1
ATOM 861 N N . VAL A 1 106 ? 22.070 -13.304 -28.423 1.00 85.94 106 VAL A N 1
ATOM 862 C CA . VAL A 1 106 ? 22.493 -11.907 -28.333 1.00 85.94 106 VAL A CA 1
ATOM 863 C C . VAL A 1 106 ? 22.636 -11.351 -29.743 1.00 85.94 106 VAL A C 1
ATOM 865 O O . VAL A 1 106 ? 23.266 -11.973 -30.593 1.00 85.94 106 VAL A O 1
ATOM 868 N N . LYS A 1 107 ? 22.066 -10.177 -29.998 1.00 86.44 107 LYS A N 1
ATOM 869 C CA . LYS A 1 107 ? 22.162 -9.490 -31.289 1.00 86.44 107 LYS A CA 1
ATOM 870 C C . LYS A 1 107 ? 22.312 -7.985 -31.104 1.00 86.44 107 LYS A C 1
ATOM 872 O O . LYS A 1 107 ? 22.046 -7.463 -30.022 1.00 86.44 107 LYS A O 1
ATOM 877 N N . LYS A 1 108 ? 22.738 -7.291 -32.162 1.00 86.50 108 LYS A N 1
ATOM 878 C CA . LYS A 1 108 ? 22.760 -5.824 -32.193 1.00 86.50 108 LYS A CA 1
ATOM 879 C C . LYS A 1 108 ? 21.320 -5.311 -32.165 1.00 86.50 108 LYS A C 1
ATOM 881 O O . LYS A 1 108 ? 20.498 -5.758 -32.968 1.00 86.50 108 LYS A O 1
ATOM 886 N N . CYS A 1 109 ? 21.027 -4.434 -31.216 1.00 82.62 109 CYS A N 1
ATOM 887 C CA . CYS A 1 109 ? 19.690 -3.896 -31.020 1.00 82.62 109 CYS A CA 1
ATOM 888 C C . CYS A 1 109 ? 19.504 -2.574 -31.763 1.00 82.62 109 CYS A C 1
ATOM 890 O O . CYS A 1 109 ? 20.471 -1.851 -32.011 1.00 82.62 109 CYS A O 1
ATOM 892 N N . LYS A 1 110 ? 18.259 -2.286 -32.151 1.00 75.06 110 LYS A N 1
ATOM 893 C CA . LYS A 1 110 ? 17.887 -1.021 -32.797 1.00 75.06 110 LYS A CA 1
ATOM 894 C C . LYS A 1 110 ? 17.293 -0.094 -31.733 1.00 75.06 110 LYS A C 1
ATOM 896 O O . LYS A 1 110 ? 16.223 -0.382 -31.207 1.00 75.06 110 LYS A O 1
ATOM 901 N N . GLY A 1 111 ? 17.994 0.993 -31.418 1.00 81.38 111 GLY A N 1
ATOM 902 C CA . GLY A 1 111 ? 17.582 1.983 -30.414 1.00 81.38 111 GLY A CA 1
ATOM 903 C C . GLY A 1 111 ? 18.159 1.752 -29.007 1.00 81.38 111 GLY A C 1
ATOM 904 O O . GLY A 1 111 ? 18.902 0.789 -28.790 1.00 81.38 111 GLY A O 1
ATOM 905 N N . PRO A 1 112 ? 17.854 2.649 -28.051 1.00 88.38 112 PRO A N 1
ATOM 906 C CA . PRO A 1 112 ? 18.363 2.581 -26.686 1.00 88.38 112 PRO A CA 1
ATOM 907 C C . PRO A 1 112 ? 17.635 1.525 -25.845 1.00 88.38 112 PRO A C 1
ATOM 909 O O . PRO A 1 112 ? 16.464 1.204 -26.051 1.00 88.38 112 PRO A O 1
ATOM 912 N N . CYS A 1 113 ? 18.325 0.985 -24.843 1.00 92.12 113 CYS A N 1
ATOM 913 C CA . CYS A 1 113 ? 17.729 0.060 -23.886 1.00 92.12 113 CYS A CA 1
ATOM 914 C C . CYS A 1 113 ? 16.841 0.843 -22.912 1.00 92.12 113 CYS A C 1
ATOM 916 O O . CYS A 1 113 ? 17.363 1.490 -22.011 1.00 92.12 113 CYS A O 1
ATOM 918 N N . THR A 1 114 ? 15.514 0.715 -22.994 1.00 90.88 114 THR A N 1
ATOM 919 C CA . THR A 1 114 ? 14.559 1.499 -22.171 1.00 90.88 114 THR A CA 1
ATOM 920 C C . THR A 1 114 ? 14.671 1.278 -20.654 1.00 90.88 114 THR A C 1
ATOM 922 O O . THR A 1 114 ? 14.082 2.021 -19.882 1.00 90.88 114 THR A O 1
ATOM 925 N N . ILE A 1 115 ? 15.438 0.276 -20.203 1.00 92.44 115 ILE A N 1
ATOM 926 C CA . ILE A 1 115 ? 15.692 0.021 -18.774 1.00 92.44 115 ILE A CA 1
ATOM 927 C C . ILE A 1 115 ? 16.833 0.887 -18.218 1.00 92.44 115 ILE A C 1
ATOM 929 O O . ILE A 1 115 ? 16.792 1.265 -17.054 1.00 92.44 115 ILE A O 1
ATOM 933 N N . CYS A 1 116 ? 17.881 1.140 -19.004 1.00 92.62 116 CYS A N 1
ATOM 934 C CA . CYS A 1 116 ? 19.076 1.866 -18.547 1.00 92.62 116 CYS A CA 1
ATOM 935 C C . CYS A 1 116 ? 19.392 3.098 -19.396 1.00 92.62 116 CYS A C 1
ATOM 937 O O . CYS A 1 116 ? 20.398 3.748 -19.152 1.00 92.62 116 CYS A O 1
ATOM 939 N N . LEU A 1 117 ? 18.575 3.354 -20.421 1.00 90.62 117 LEU A N 1
ATOM 940 C CA . LEU A 1 117 ? 18.714 4.418 -21.414 1.00 90.62 117 LEU A CA 1
ATOM 941 C C . LEU A 1 117 ? 20.052 4.410 -22.178 1.00 90.62 117 LEU A C 1
ATOM 943 O O . LEU A 1 117 ? 20.396 5.381 -22.832 1.00 90.62 117 LEU A O 1
ATOM 947 N N . GLY A 1 118 ? 20.790 3.296 -22.136 1.00 87.44 118 GLY A N 1
ATOM 948 C CA . GLY A 1 118 ? 22.055 3.139 -22.856 1.00 87.44 118 GLY A CA 1
ATOM 949 C C . GLY A 1 118 ? 21.840 2.850 -24.342 1.00 87.44 118 GLY A C 1
ATOM 950 O O . GLY A 1 118 ? 20.994 2.022 -24.698 1.00 87.44 118 GLY A O 1
ATOM 951 N N . GLU A 1 119 ? 22.622 3.504 -25.194 1.00 82.31 119 GLU A N 1
ATOM 952 C CA . GLU A 1 119 ? 22.568 3.387 -26.654 1.00 82.31 119 GLU A CA 1
ATOM 953 C C . GLU A 1 119 ? 23.430 2.233 -27.201 1.00 82.31 119 GLU A C 1
ATOM 955 O O . GLU A 1 119 ? 24.245 1.650 -26.488 1.00 82.31 119 GLU A O 1
ATOM 960 N N . ASN A 1 120 ? 23.245 1.900 -28.487 1.00 71.38 120 ASN A N 1
ATOM 961 C CA . ASN A 1 120 ? 24.130 1.031 -29.283 1.00 71.38 120 ASN A CA 1
ATOM 962 C C . ASN A 1 120 ? 24.577 -0.278 -28.607 1.00 71.38 120 ASN A C 1
ATOM 964 O O . ASN A 1 120 ? 25.748 -0.660 -28.642 1.00 71.38 120 ASN A O 1
ATOM 968 N N . PHE A 1 121 ? 23.627 -1.019 -28.039 1.00 79.81 121 PHE A N 1
ATOM 969 C CA . PHE A 1 121 ? 23.940 -2.218 -27.273 1.00 79.81 121 PHE A CA 1
ATOM 970 C C . PHE A 1 121 ? 23.749 -3.534 -28.034 1.00 79.81 121 PHE A C 1
ATOM 972 O O . PHE A 1 121 ? 22.931 -3.679 -28.949 1.00 79.81 121 PHE A O 1
ATOM 979 N N . LYS A 1 122 ? 24.497 -4.549 -27.589 1.00 85.44 122 LYS A N 1
ATOM 980 C CA . LYS A 1 122 ? 24.218 -5.957 -27.883 1.00 85.44 122 LYS A CA 1
ATOM 981 C C . LYS A 1 122 ? 23.295 -6.502 -26.797 1.00 85.44 122 LYS A C 1
ATOM 983 O O . LYS A 1 122 ? 23.648 -6.532 -25.618 1.00 85.44 122 LYS A O 1
ATOM 988 N N . GLY A 1 123 ? 22.103 -6.929 -27.186 1.00 89.94 123 GLY A N 1
ATOM 989 C CA . GLY A 1 123 ? 21.068 -7.351 -26.253 1.00 89.94 123 GLY A CA 1
ATOM 990 C C . GLY A 1 123 ? 20.296 -8.565 -26.721 1.00 89.94 123 GLY A C 1
ATOM 991 O O . GLY A 1 123 ? 20.701 -9.276 -27.635 1.00 89.94 123 GLY A O 1
ATOM 992 N N . VAL A 1 124 ? 19.179 -8.819 -26.054 1.00 91.00 124 VAL A N 1
ATOM 993 C CA . VAL A 1 124 ? 18.264 -9.912 -26.379 1.00 91.00 124 VAL A CA 1
ATOM 994 C C . VAL A 1 124 ? 16.930 -9.335 -26.827 1.00 91.00 124 VAL A C 1
ATOM 996 O O . VAL A 1 124 ? 16.466 -8.336 -26.276 1.00 91.00 124 VAL A O 1
ATOM 999 N N . LYS A 1 125 ? 16.305 -9.984 -27.812 1.00 90.62 125 LYS A N 1
ATOM 1000 C CA . LYS A 1 125 ? 14.927 -9.700 -28.220 1.00 90.62 125 LYS A CA 1
ATOM 1001 C C . LYS A 1 125 ? 14.003 -10.716 -27.570 1.00 90.62 125 LYS A C 1
ATOM 1003 O O . LYS A 1 125 ? 14.204 -11.919 -27.716 1.00 90.62 125 LYS A O 1
ATOM 1008 N N . LEU A 1 126 ? 13.010 -10.225 -26.842 1.00 90.38 126 LEU A N 1
ATOM 1009 C CA . LEU A 1 126 ? 11.961 -11.057 -26.265 1.00 90.38 126 LEU A CA 1
ATOM 1010 C C . LEU A 1 126 ? 10.985 -11.531 -27.357 1.00 90.38 126 LEU A C 1
ATOM 1012 O O . LEU A 1 126 ? 10.874 -10.869 -28.392 1.00 90.38 126 LEU A O 1
ATOM 1016 N N . PRO A 1 127 ? 10.194 -12.597 -27.118 1.00 89.00 127 PRO A N 1
ATOM 1017 C CA . PRO A 1 127 ? 9.168 -13.052 -28.063 1.00 89.00 127 PRO A CA 1
ATOM 1018 C C . PRO A 1 127 ? 8.141 -11.971 -28.426 1.00 89.00 127 PRO A C 1
ATOM 1020 O O . PRO A 1 127 ? 7.599 -11.964 -29.523 1.00 89.00 127 PRO A O 1
ATOM 1023 N N . CYS A 1 128 ? 7.899 -11.015 -27.522 1.00 92.19 128 CYS A N 1
ATOM 1024 C CA . CYS A 1 128 ? 7.016 -9.877 -27.774 1.00 92.19 128 CYS A CA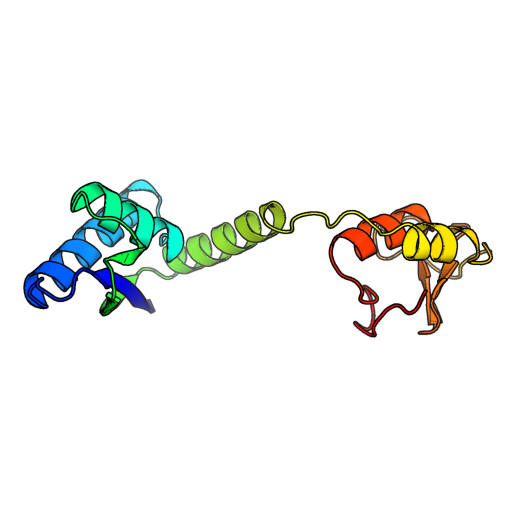 1
ATOM 1025 C C . CYS A 1 128 ? 7.609 -8.806 -28.703 1.00 92.19 128 CYS A C 1
ATOM 1027 O O . CYS A 1 128 ? 6.932 -7.825 -28.987 1.00 92.19 128 CYS A O 1
ATOM 1029 N N . GLY A 1 129 ? 8.864 -8.955 -29.129 1.00 90.00 129 GLY A N 1
ATOM 1030 C CA . GLY A 1 129 ? 9.525 -8.063 -30.073 1.00 90.00 129 GLY A CA 1
ATOM 1031 C C . GLY A 1 129 ? 10.462 -7.021 -29.454 1.00 90.00 129 GLY A C 1
ATOM 1032 O O . GLY A 1 129 ? 11.298 -6.483 -30.172 1.00 90.00 129 GLY A O 1
ATOM 1033 N N . HIS A 1 130 ? 10.374 -6.772 -28.146 1.00 92.75 130 HIS A N 1
ATOM 1034 C CA . HIS A 1 130 ? 11.160 -5.737 -27.468 1.00 92.75 130 HIS A CA 1
ATOM 1035 C C . HIS A 1 130 ? 12.588 -6.173 -27.138 1.00 92.75 130 HIS A C 1
ATOM 1037 O O . HIS A 1 130 ? 12.839 -7.343 -26.834 1.00 92.75 130 HIS A O 1
ATOM 1043 N N . GLU A 1 131 ? 13.508 -5.209 -27.169 1.00 92.62 131 GLU A N 1
ATOM 1044 C CA . GLU A 1 131 ? 14.952 -5.424 -27.102 1.00 92.62 131 GLU A CA 1
ATOM 1045 C C . GLU A 1 131 ? 15.576 -4.732 -25.882 1.00 92.62 131 GLU A C 1
ATOM 1047 O O . GLU A 1 131 ? 15.269 -3.580 -25.586 1.00 92.62 131 GLU A O 1
ATOM 1052 N N . PHE A 1 132 ? 16.453 -5.439 -25.161 1.00 93.31 132 PHE A N 1
ATOM 1053 C CA . PHE A 1 132 ? 17.071 -4.955 -23.919 1.00 93.31 132 PHE A CA 1
ATOM 1054 C C . PHE A 1 132 ? 18.458 -5.564 -23.712 1.00 93.31 132 PHE A C 1
ATOM 1056 O O . PHE A 1 132 ? 18.724 -6.677 -24.180 1.00 93.31 132 PHE A O 1
ATOM 1063 N N . HIS A 1 133 ? 19.330 -4.907 -22.942 1.00 92.81 133 HIS A N 1
ATOM 1064 C CA . HIS A 1 133 ? 20.531 -5.574 -22.438 1.00 92.81 133 HIS A CA 1
ATOM 1065 C C . HIS A 1 133 ? 20.135 -6.845 -21.683 1.00 92.81 133 HIS A C 1
ATOM 1067 O O . HIS A 1 133 ? 19.219 -6.826 -20.855 1.00 92.81 133 HIS A O 1
ATOM 1073 N N . LYS A 1 134 ? 20.871 -7.939 -21.910 1.00 91.38 134 LYS A N 1
ATOM 1074 C CA . LYS A 1 134 ? 20.629 -9.231 -21.247 1.00 91.38 134 LYS A CA 1
ATOM 1075 C C . LYS A 1 134 ? 20.633 -9.104 -19.718 1.00 91.38 134 LYS A C 1
ATOM 1077 O O . LYS A 1 134 ? 19.797 -9.706 -19.048 1.00 91.38 134 LYS A O 1
ATOM 1082 N N . SER A 1 135 ? 21.536 -8.292 -19.167 1.00 90.44 135 SER A N 1
ATOM 1083 C CA . SER A 1 135 ? 21.620 -7.980 -17.735 1.00 90.44 135 SER A CA 1
ATOM 1084 C C . SER A 1 135 ? 20.414 -7.172 -17.243 1.00 90.44 135 SER A C 1
ATOM 1086 O O . SER A 1 135 ? 19.806 -7.543 -16.236 1.00 90.44 135 SER A O 1
ATOM 1088 N N . CYS A 1 136 ? 20.026 -6.121 -17.969 1.00 93.06 136 CYS A N 1
ATOM 1089 C CA . CYS A 1 136 ? 18.900 -5.257 -17.619 1.00 93.06 136 CYS A CA 1
ATOM 1090 C C . CYS A 1 136 ? 17.580 -6.027 -17.582 1.00 93.06 136 CYS A C 1
ATOM 1092 O O . CYS A 1 136 ? 16.876 -5.980 -16.573 1.00 93.06 136 CYS A O 1
ATOM 1094 N N . ILE A 1 137 ? 17.261 -6.792 -18.631 1.00 92.75 137 ILE A N 1
ATOM 1095 C CA . ILE A 1 137 ? 16.003 -7.545 -18.659 1.00 92.75 137 ILE A CA 1
ATOM 1096 C C . ILE A 1 137 ? 15.995 -8.689 -17.648 1.00 92.75 137 ILE A C 1
ATOM 1098 O O . ILE A 1 137 ? 14.969 -8.938 -17.027 1.00 92.75 137 ILE A O 1
ATOM 1102 N N . LYS A 1 138 ? 17.137 -9.338 -17.393 1.00 91.50 138 LYS A N 1
ATOM 1103 C CA . LYS A 1 138 ? 17.251 -10.356 -16.338 1.00 91.50 138 LYS A CA 1
ATOM 1104 C C . LYS A 1 138 ? 17.022 -9.757 -14.947 1.00 91.50 138 LYS A C 1
ATOM 1106 O O . LYS A 1 138 ? 16.365 -10.384 -14.116 1.00 91.50 138 LYS A O 1
ATOM 1111 N N . LYS A 1 139 ? 17.535 -8.545 -14.689 1.00 90.38 139 LYS A N 1
ATOM 1112 C CA . LYS A 1 139 ? 17.267 -7.799 -13.451 1.00 90.38 139 LYS A CA 1
ATOM 1113 C C . LYS A 1 139 ? 15.783 -7.445 -13.369 1.00 90.38 139 LYS A C 1
ATOM 1115 O O . LYS A 1 139 ? 15.155 -7.809 -12.385 1.00 90.38 139 LYS A O 1
ATOM 1120 N N . SER A 1 140 ? 15.198 -6.852 -14.406 1.00 91.81 140 SER A N 1
ATOM 1121 C CA . SER A 1 140 ? 13.767 -6.518 -14.442 1.00 91.81 140 SER A CA 1
ATOM 1122 C C . SER A 1 140 ? 12.868 -7.746 -14.220 1.00 91.81 140 SER A C 1
ATOM 1124 O O . SER A 1 140 ? 11.988 -7.720 -13.361 1.00 91.81 140 SER A O 1
ATOM 1126 N N . PHE A 1 141 ? 13.182 -8.874 -14.864 1.00 90.44 141 PHE A N 1
ATOM 1127 C CA . PHE A 1 141 ? 12.461 -10.140 -14.716 1.00 90.44 141 PHE A CA 1
ATOM 1128 C C . PHE A 1 141 ? 12.454 -10.680 -13.279 1.00 90.44 141 PHE A C 1
ATOM 1130 O O . PHE A 1 141 ? 11.495 -11.329 -12.860 1.00 90.44 141 PHE A O 1
ATOM 1137 N N . SER A 1 142 ? 13.512 -10.409 -12.503 1.00 88.06 142 SER A N 1
ATOM 1138 C CA . SER A 1 142 ? 13.564 -10.797 -11.088 1.00 88.06 142 SER A CA 1
ATOM 1139 C C . SER A 1 142 ? 12.559 -10.037 -10.215 1.00 88.06 142 SER A C 1
ATOM 1141 O O . SER A 1 142 ? 12.195 -10.525 -9.151 1.00 88.06 142 SER A O 1
ATOM 1143 N N . TYR A 1 143 ? 12.062 -8.890 -10.676 1.00 85.62 143 TYR A N 1
ATOM 1144 C CA . TYR A 1 143 ? 11.017 -8.119 -10.005 1.00 85.62 143 TYR A CA 1
ATOM 1145 C C . TYR A 1 143 ? 9.635 -8.428 -10.592 1.00 85.62 143 TYR A C 1
ATOM 1147 O O . TYR A 1 143 ? 8.700 -8.731 -9.853 1.00 85.62 143 TYR A O 1
ATOM 1155 N N . ASN A 1 144 ? 9.513 -8.432 -11.923 1.00 87.94 144 ASN A N 1
ATOM 1156 C CA . ASN A 1 144 ? 8.262 -8.692 -12.628 1.00 87.94 144 ASN A CA 1
ATOM 1157 C C . ASN A 1 144 ? 8.511 -9.557 -13.872 1.00 87.94 144 ASN A C 1
ATOM 1159 O O . ASN A 1 144 ? 9.288 -9.183 -14.743 1.00 87.94 144 ASN A O 1
ATOM 1163 N N . LYS A 1 145 ? 7.815 -10.695 -14.004 1.00 90.38 145 LYS A N 1
ATOM 1164 C CA . LYS A 1 145 ? 7.978 -11.644 -15.129 1.00 90.38 145 LYS A CA 1
ATOM 1165 C C . LYS A 1 145 ? 7.322 -11.164 -16.439 1.00 90.38 145 LYS A C 1
ATOM 1167 O O . LYS A 1 145 ? 6.969 -11.973 -17.295 1.00 90.38 145 LYS A O 1
ATOM 1172 N N . LYS A 1 146 ? 7.127 -9.857 -16.588 1.00 93.31 146 LYS A N 1
ATOM 1173 C CA . LYS A 1 146 ? 6.468 -9.206 -17.722 1.00 93.31 146 LYS A CA 1
ATOM 1174 C C . LYS A 1 146 ? 7.457 -8.306 -18.453 1.00 93.31 146 LYS A C 1
ATOM 1176 O O . LYS A 1 146 ? 8.394 -7.783 -17.859 1.00 93.31 146 LYS A O 1
ATOM 1181 N N . CYS A 1 147 ? 7.247 -8.122 -19.751 1.00 93.06 147 CYS A N 1
ATOM 1182 C CA . CYS A 1 147 ? 8.029 -7.192 -20.556 1.00 93.06 147 CYS A CA 1
ATOM 1183 C C . CYS A 1 147 ? 7.849 -5.751 -20.036 1.00 93.06 147 CYS A C 1
ATOM 1185 O O . CYS A 1 147 ? 6.700 -5.322 -19.909 1.00 93.06 147 CYS A O 1
ATOM 1187 N N . PRO A 1 148 ? 8.933 -4.984 -19.804 1.00 92.69 148 PRO A N 1
ATOM 1188 C CA . PRO A 1 148 ? 8.839 -3.590 -19.357 1.00 92.69 148 PRO A CA 1
ATOM 1189 C C . PRO A 1 148 ? 8.043 -2.677 -20.294 1.00 92.69 148 PRO A C 1
ATOM 1191 O O . PRO A 1 148 ? 7.381 -1.762 -19.822 1.00 92.69 148 PRO A O 1
ATOM 1194 N N . ASN A 1 149 ? 8.054 -2.959 -21.601 1.00 92.56 149 ASN A N 1
ATOM 1195 C CA . ASN A 1 149 ? 7.434 -2.080 -22.595 1.00 92.56 149 ASN A CA 1
ATOM 1196 C C . ASN A 1 149 ? 5.957 -2.421 -22.843 1.00 92.56 149 ASN A C 1
ATOM 1198 O O . ASN A 1 149 ? 5.120 -1.531 -22.871 1.00 92.56 149 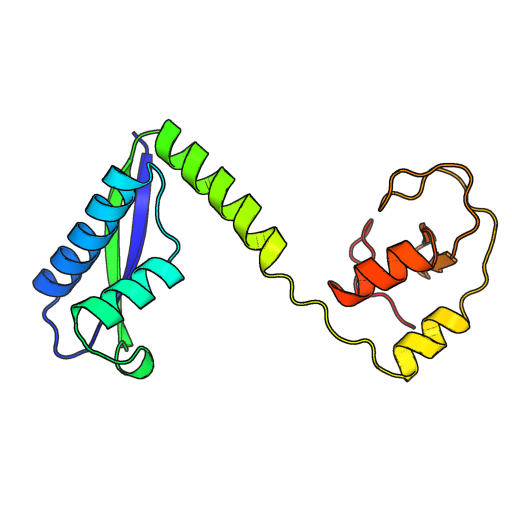ASN A O 1
ATOM 1202 N N . CYS A 1 150 ? 5.608 -3.704 -23.001 1.00 94.50 150 CYS A N 1
ATOM 1203 C CA . CYS A 1 150 ? 4.238 -4.105 -23.365 1.00 94.50 150 CYS A CA 1
ATOM 1204 C C . CYS A 1 150 ? 3.502 -4.937 -22.317 1.00 94.50 150 CYS A C 1
ATOM 1206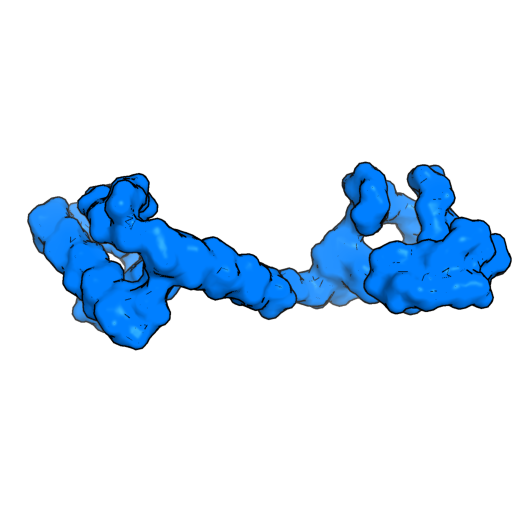 O O . CYS A 1 150 ? 2.391 -5.393 -22.570 1.00 94.50 150 CYS A O 1
ATOM 1208 N N . ARG A 1 151 ? 4.122 -5.200 -21.162 1.00 92.62 151 ARG A N 1
ATOM 1209 C CA . ARG A 1 151 ? 3.547 -5.961 -20.039 1.00 92.62 151 ARG A CA 1
ATOM 1210 C C . ARG A 1 151 ? 3.110 -7.405 -20.361 1.00 92.62 151 ARG A C 1
ATOM 1212 O O . ARG A 1 151 ? 2.577 -8.075 -19.479 1.00 92.62 151 ARG A O 1
ATOM 1219 N N . LYS A 1 152 ? 3.386 -7.925 -21.567 1.00 94.38 152 LYS A N 1
ATOM 1220 C CA . LYS A 1 152 ? 3.208 -9.348 -21.916 1.00 94.38 152 LYS A CA 1
ATOM 1221 C C . LYS A 1 152 ? 4.135 -10.225 -21.072 1.00 94.38 152 LYS A C 1
ATOM 1223 O O . LYS A 1 152 ? 5.269 -9.831 -20.793 1.00 94.38 152 LYS A O 1
ATOM 1228 N N . GLU A 1 153 ? 3.667 -11.408 -20.684 1.00 92.25 153 GLU A N 1
ATOM 1229 C CA . GLU A 1 153 ? 4.476 -12.368 -19.931 1.00 92.25 153 GLU A CA 1
ATOM 1230 C C . GLU A 1 153 ? 5.705 -12.815 -20.723 1.00 92.25 153 GLU A C 1
ATOM 1232 O O . GLU A 1 153 ? 5.644 -13.074 -21.927 1.00 92.25 153 GLU A O 1
ATOM 1237 N N . ILE A 1 154 ? 6.834 -12.909 -20.028 1.00 89.88 154 ILE A N 1
ATOM 1238 C CA . ILE A 1 154 ? 8.085 -13.373 -20.607 1.00 89.88 154 ILE A CA 1
ATOM 1239 C C . ILE A 1 154 ? 8.145 -14.892 -20.433 1.00 89.88 154 ILE A C 1
ATOM 1241 O O . ILE A 1 154 ? 8.351 -15.391 -19.324 1.00 89.88 154 ILE A O 1
ATOM 1245 N N . LYS A 1 155 ? 7.973 -15.619 -21.539 1.00 83.69 155 LYS A N 1
ATOM 1246 C CA . LYS A 1 155 ? 8.134 -17.076 -21.606 1.00 83.69 155 LYS A CA 1
ATOM 1247 C C . LYS A 1 155 ? 9.601 -17.399 -21.929 1.00 83.69 155 LYS A C 1
ATOM 1249 O O . LYS A 1 155 ? 10.104 -16.932 -22.951 1.00 83.69 155 LYS A O 1
ATOM 1254 N N . LEU A 1 156 ? 10.268 -18.120 -21.022 1.00 77.44 156 LEU A N 1
ATOM 1255 C CA . LEU A 1 156 ? 11.678 -18.545 -21.074 1.00 77.44 156 LEU A CA 1
ATOM 1256 C C . LEU A 1 156 ? 11.791 -20.061 -20.962 1.00 77.44 156 LEU A C 1
ATOM 1258 O O . LEU A 1 156 ? 10.975 -20.642 -20.205 1.00 77.44 156 LEU A O 1
#

Secondary structure (DSSP, 8-state):
-EEEEEEEEE-TTS-HHHHHHHHHHHHHHHHHHHSSPPPHHHHHHHHHHHHT--TTT--EEEEEEEEE-HHHHHHHHHHHHHHHHHH---PPPPHHHHHHHHHSPEEE-SS-BTTTTB-S-EEEE-TTS-EE-HHHHHHHHHH-SB-TTT--B---